Protein AF-A0A2A4XFB2-F1 (afdb_monomer)

Secondary structure (DSSP, 8-state):
------S-EEEE--TTTS--EEEEEHHHHHHHHGGG--S-HHHHHHHHHHS-HHHHHHHTTEEEEEEE--SSGGG-EEEEEE--

Solvent-accessible surface area (backbone atoms only — not comparable to full-atom values): 5031 Å² total; per-residue (Å²): 135,85,80,87,71,89,42,47,72,47,76,48,81,67,46,88,85,77,48,58,35,42,38,28,16,61,54,18,49,51,60,69,68,44,86,72,80,80,71,56,68,73,57,48,51,50,47,61,74,73,44,61,57,51,63,57,29,44,79,72,40,24,37,70,44,83,68,42,82,68,92,40,76,80,73,17,32,31,29,42,39,72,53,132

Nearest PDB structures (foldseek):
  8pkd-assembly1_D  TM=3.207E-01  e=3.362E-01  Orrella dioscoreae
  7yh2-assembly1_B  TM=3.826E-01  e=1.200E+00  Candidatus Thorarchaeota archaeon AB_25
  7yh3-assembly1_A  TM=3.780E-01  e=3.323E+00  Candidatus Thorarchaeota archaeon SMTZ1-45
  5loq-assembly1_E  TM=3.515E-01  e=5.188E+00  Listeria monocytogenes
  3p0t-assembly1_B  TM=2.398E-01  e=2.926E+00  Mycobacterium avium subsp. paratuberculosis K-10

Foldseek 3Di:
DDLPQPWDWDWDPPCPPFHIKIKTQLSN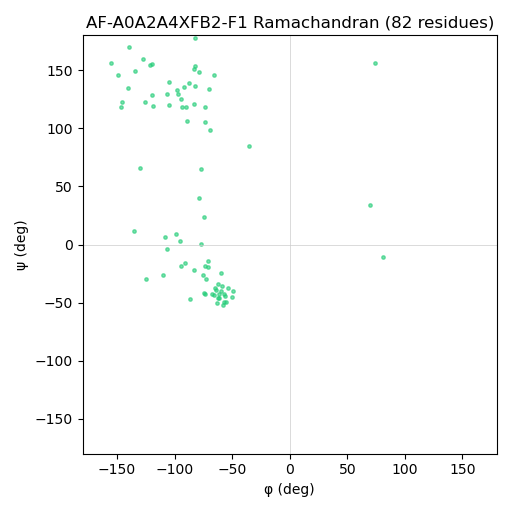VCSVVPPPPPDDSVRSVVCVVVDPQQVVVVVVQKGKDWPADPVDSRPTMIMIDGHD

Structure (mmCIF, N/CA/C/O backbone):
data_AF-A0A2A4XFB2-F1
#
_entry.id   AF-A0A2A4XFB2-F1
#
loop_
_atom_site.group_PDB
_atom_site.id
_atom_site.type_symbol
_atom_site.label_atom_id
_atom_site.label_alt_id
_atom_site.label_comp_id
_atom_site.label_asym_id
_atom_site.label_entity_id
_atom_site.label_seq_id
_atom_site.pdbx_PDB_ins_code
_atom_site.Cartn_x
_atom_site.Cartn_y
_atom_site.Cartn_z
_atom_site.occupancy
_atom_site.B_iso_or_equiv
_atom_site.auth_seq_id
_atom_site.auth_comp_id
_atom_site.auth_asym_id
_atom_site.auth_atom_id
_atom_site.pdbx_PDB_model_num
ATOM 1 N N . MET A 1 1 ? 19.813 -15.228 -5.799 1.00 35.50 1 MET A N 1
ATOM 2 C CA . MET A 1 1 ? 19.109 -14.116 -6.467 1.00 35.50 1 MET A CA 1
ATOM 3 C C . MET A 1 1 ? 18.788 -13.101 -5.388 1.00 35.50 1 MET A C 1
ATOM 5 O O . MET A 1 1 ? 17.991 -13.408 -4.515 1.00 35.50 1 MET A O 1
ATOM 9 N N . VAL A 1 2 ? 19.509 -11.981 -5.346 1.00 35.34 2 VAL A N 1
ATOM 10 C CA . VAL A 1 2 ? 19.255 -10.924 -4.357 1.00 35.34 2 VAL A CA 1
ATOM 11 C C . VAL A 1 2 ? 18.236 -9.988 -4.988 1.00 35.34 2 VAL A C 1
ATOM 13 O O . VAL A 1 2 ? 18.562 -9.278 -5.936 1.00 35.34 2 VAL A O 1
ATOM 16 N N . LEU A 1 3 ? 16.989 -10.043 -4.523 1.00 45.03 3 LEU A N 1
ATOM 17 C CA . LEU A 1 3 ? 15.989 -9.047 -4.888 1.00 45.03 3 LEU A CA 1
ATOM 18 C C . LEU A 1 3 ? 16.347 -7.769 -4.127 1.00 45.03 3 LEU A C 1
ATOM 20 O O . LEU A 1 3 ? 16.196 -7.700 -2.910 1.00 45.03 3 LEU A O 1
ATOM 24 N N . HIS A 1 4 ? 16.897 -6.782 -4.833 1.00 51.00 4 HIS A N 1
ATOM 25 C CA . HIS A 1 4 ? 17.049 -5.438 -4.291 1.00 51.00 4 HIS A CA 1
ATOM 26 C C . HIS A 1 4 ? 15.657 -4.823 -4.160 1.00 51.00 4 HIS A C 1
ATOM 28 O O . HIS A 1 4 ? 15.085 -4.356 -5.140 1.00 51.00 4 HIS A O 1
ATOM 34 N N . PHE A 1 5 ? 15.117 -4.868 -2.949 1.00 60.00 5 PHE A N 1
ATOM 35 C CA . PHE A 1 5 ? 13.826 -4.298 -2.602 1.00 60.00 5 PHE A CA 1
ATOM 36 C C . PHE A 1 5 ? 14.065 -2.880 -2.068 1.00 60.00 5 PHE A C 1
ATOM 38 O O . PHE A 1 5 ? 14.819 -2.707 -1.109 1.00 60.00 5 PHE A O 1
ATOM 45 N N . GLN A 1 6 ? 13.521 -1.856 -2.730 1.00 67.50 6 GLN A N 1
ATOM 46 C CA . GLN A 1 6 ? 13.647 -0.465 -2.273 1.00 67.50 6 GLN A CA 1
ATOM 47 C C . GLN A 1 6 ? 12.447 -0.028 -1.428 1.00 67.50 6 GLN A C 1
ATOM 49 O O . GLN A 1 6 ? 12.532 0.987 -0.735 1.00 67.50 6 GLN A O 1
ATOM 54 N N . GLY A 1 7 ? 11.324 -0.743 -1.511 1.00 68.25 7 GLY A N 1
ATOM 55 C CA . GLY A 1 7 ? 10.178 -0.536 -0.635 1.00 68.25 7 GLY A CA 1
ATOM 56 C C . GLY A 1 7 ? 10.297 -1.232 0.722 1.00 68.25 7 GLY A C 1
ATOM 57 O O . GLY A 1 7 ? 11.250 -1.952 0.994 1.00 68.25 7 GLY A O 1
ATOM 58 N N . GLU A 1 8 ? 9.298 -1.033 1.579 1.00 79.06 8 GLU A N 1
ATOM 59 C CA . GLU A 1 8 ? 9.151 -1.792 2.823 1.00 79.06 8 GLU A CA 1
ATOM 60 C C . GLU A 1 8 ? 7.989 -2.771 2.637 1.00 79.06 8 GLU A C 1
ATOM 62 O O . GLU A 1 8 ? 6.924 -2.375 2.162 1.00 79.06 8 GLU A O 1
ATOM 67 N N . LEU A 1 9 ? 8.205 -4.048 2.952 1.00 81.88 9 LEU A N 1
ATOM 68 C CA . LEU A 1 9 ? 7.195 -5.106 2.914 1.00 81.88 9 LEU A CA 1
ATOM 69 C C . LEU A 1 9 ? 7.505 -6.088 4.043 1.00 81.88 9 LEU A C 1
ATOM 71 O O . LEU A 1 9 ? 8.576 -6.695 4.058 1.00 81.88 9 LEU A O 1
ATOM 75 N N . SER A 1 10 ? 6.588 -6.236 4.992 1.00 81.94 10 SER A N 1
ATOM 76 C CA . SER A 1 10 ? 6.758 -7.147 6.121 1.00 81.94 10 SER A CA 1
ATOM 77 C C . SER A 1 10 ? 5.459 -7.869 6.464 1.00 81.94 10 SER A C 1
ATOM 79 O O . SER A 1 10 ? 4.375 -7.283 6.524 1.00 81.94 10 SER A O 1
ATOM 81 N N . PHE A 1 11 ? 5.582 -9.177 6.685 1.00 75.75 11 PHE A N 1
ATOM 82 C CA . PHE A 1 11 ? 4.511 -10.017 7.203 1.00 75.75 11 PHE A CA 1
ATOM 83 C C . PHE A 1 11 ? 4.674 -10.106 8.712 1.00 75.75 11 PHE A C 1
ATOM 85 O O . PHE A 1 11 ? 5.736 -10.505 9.190 1.00 75.75 11 PHE A O 1
ATOM 92 N N . ASN A 1 12 ? 3.633 -9.758 9.464 1.00 66.50 12 ASN A N 1
ATOM 93 C CA . ASN A 1 12 ? 3.607 -10.092 10.878 1.00 66.50 12 ASN A CA 1
ATOM 94 C C . ASN A 1 12 ? 2.955 -11.471 11.042 1.00 66.50 12 ASN A C 1
ATOM 96 O O . ASN A 1 12 ? 1.806 -11.671 10.642 1.00 66.50 12 ASN A O 1
ATOM 100 N N . GLN A 1 13 ? 3.732 -12.417 11.573 1.00 54.38 13 GLN A N 1
ATOM 101 C CA . GLN A 1 13 ? 3.348 -13.819 11.737 1.00 54.38 13 GLN A CA 1
ATOM 102 C C . GLN A 1 13 ? 2.785 -14.129 13.136 1.00 54.38 13 GLN A C 1
ATOM 104 O O . GLN A 1 13 ? 2.409 -15.272 13.385 1.00 54.38 13 GLN A O 1
ATOM 109 N N . ASP A 1 14 ? 2.641 -13.129 14.017 1.00 53.09 14 ASP A N 1
ATOM 110 C CA . ASP A 1 14 ? 1.962 -13.273 15.313 1.00 53.09 14 ASP A CA 1
ATOM 111 C C . ASP A 1 14 ? 0.436 -13.288 15.113 1.00 53.09 14 ASP A C 1
ATOM 113 O O . ASP A 1 14 ? -0.318 -12.402 15.527 1.00 53.09 14 ASP A O 1
ATOM 117 N N . CYS A 1 15 ? -0.032 -14.330 14.426 1.00 54.88 15 CYS A N 1
ATOM 118 C CA . CYS A 1 15 ? -1.424 -14.526 14.039 1.00 54.88 15 CYS A CA 1
ATOM 119 C C . CYS A 1 15 ? -2.317 -15.014 15.197 1.00 54.88 15 CYS A C 1
ATOM 121 O O . CYS A 1 15 ? -3.512 -15.212 14.989 1.00 54.88 15 CYS A O 1
ATOM 123 N N . GLU A 1 16 ? -1.771 -15.197 16.405 1.00 52.22 16 GLU A N 1
ATOM 124 C CA . GLU A 1 16 ? -2.476 -15.810 17.542 1.00 52.22 16 GLU A CA 1
ATOM 125 C C . GLU A 1 16 ? -3.364 -14.837 18.336 1.00 52.22 16 GLU A C 1
ATOM 127 O O . GLU A 1 16 ? -4.305 -15.280 18.989 1.00 52.22 16 GLU A O 1
ATOM 132 N N . LEU A 1 17 ? -3.123 -13.519 18.263 1.00 51.34 17 LEU A N 1
ATOM 133 C CA . LEU A 1 17 ? -3.869 -12.532 19.069 1.00 51.34 17 LEU A CA 1
ATOM 134 C C . LEU A 1 17 ? -4.552 -11.423 18.256 1.00 51.34 17 LEU A C 1
ATOM 136 O O . LEU A 1 17 ? -5.591 -10.931 18.682 1.00 51.34 17 LEU A O 1
ATOM 140 N N . ASN A 1 18 ? -4.012 -11.038 17.092 1.00 54.62 18 ASN A N 1
ATOM 141 C CA . ASN A 1 18 ? -4.500 -9.877 16.322 1.00 54.62 18 ASN A CA 1
ATOM 142 C C . ASN A 1 18 ? -4.654 -10.135 14.808 1.00 54.62 18 ASN A C 1
ATOM 144 O O . ASN A 1 18 ? -4.871 -9.197 14.037 1.00 54.62 18 ASN A O 1
ATOM 148 N N . GLY A 1 19 ? -4.566 -11.402 14.386 1.00 62.75 19 GLY A N 1
ATOM 149 C CA . GLY A 1 19 ? -4.606 -11.816 12.982 1.00 62.75 19 GLY A CA 1
ATOM 150 C C . GLY A 1 19 ? -3.315 -11.506 12.217 1.00 62.75 19 GLY A C 1
ATOM 151 O O . GLY A 1 19 ? -2.547 -10.620 12.584 1.00 62.75 19 GLY A O 1
ATOM 152 N N . CYS A 1 20 ? -3.070 -12.244 11.132 1.00 68.50 20 CYS A N 1
ATOM 153 C CA . CYS A 1 20 ? -1.946 -11.957 10.245 1.00 68.50 20 CYS A CA 1
ATOM 154 C C . CYS A 1 20 ? -2.216 -10.650 9.486 1.00 68.50 20 CYS A C 1
ATOM 156 O O . CYS A 1 20 ? -3.300 -10.469 8.924 1.00 68.50 20 CYS A O 1
ATOM 158 N N . PHE A 1 21 ? -1.232 -9.757 9.426 1.00 78.62 21 PHE A N 1
ATOM 159 C CA . PHE A 1 21 ? -1.334 -8.523 8.650 1.00 78.62 21 PHE A CA 1
ATOM 160 C C . PHE A 1 21 ? -0.079 -8.274 7.823 1.00 78.62 21 PHE A C 1
ATOM 162 O O . PHE A 1 21 ? 1.033 -8.644 8.207 1.00 78.62 21 PHE A O 1
ATOM 169 N N . LEU A 1 22 ? -0.284 -7.622 6.681 1.00 85.50 22 LEU A N 1
ATOM 170 C CA . LEU A 1 22 ? 0.778 -7.220 5.768 1.00 85.50 22 LEU A CA 1
ATOM 171 C C . LEU A 1 22 ? 1.000 -5.717 5.906 1.00 85.50 22 LEU A C 1
ATOM 173 O O . LEU A 1 22 ? 0.075 -4.942 5.659 1.00 85.50 22 LEU A O 1
ATOM 177 N N . ILE A 1 23 ? 2.212 -5.315 6.285 1.00 89.06 23 ILE A N 1
ATOM 178 C CA . ILE A 1 23 ? 2.644 -3.916 6.260 1.00 89.06 23 ILE A CA 1
ATOM 179 C C . ILE A 1 23 ? 3.435 -3.685 4.980 1.00 89.06 23 ILE A C 1
ATOM 181 O O . ILE A 1 23 ? 4.306 -4.481 4.627 1.00 89.06 23 ILE A O 1
ATOM 185 N N . PHE A 1 24 ? 3.130 -2.598 4.280 1.00 89.06 24 PHE A N 1
ATOM 186 C CA . PHE A 1 24 ? 3.778 -2.280 3.018 1.00 89.06 24 PHE A CA 1
ATOM 187 C C . PHE A 1 24 ? 3.871 -0.776 2.768 1.00 89.06 24 PHE A C 1
ATOM 189 O O . PHE A 1 24 ? 2.960 -0.016 3.097 1.00 89.06 24 PHE A O 1
ATOM 196 N N . SER A 1 25 ? 4.947 -0.345 2.115 1.00 89.94 25 SER A N 1
ATOM 197 C CA . SER A 1 25 ? 4.940 0.897 1.340 1.00 89.94 25 SER A CA 1
ATOM 198 C C . SER A 1 25 ? 4.343 0.628 -0.045 1.00 89.94 25 SER A C 1
ATOM 200 O O . SER A 1 25 ? 4.418 -0.493 -0.551 1.00 89.94 25 SER A O 1
ATOM 202 N N . LEU A 1 26 ? 3.761 1.638 -0.703 1.00 87.56 26 LEU A N 1
ATOM 203 C CA . LEU A 1 26 ? 3.204 1.449 -2.056 1.00 87.56 26 LEU A CA 1
ATOM 204 C C . LEU A 1 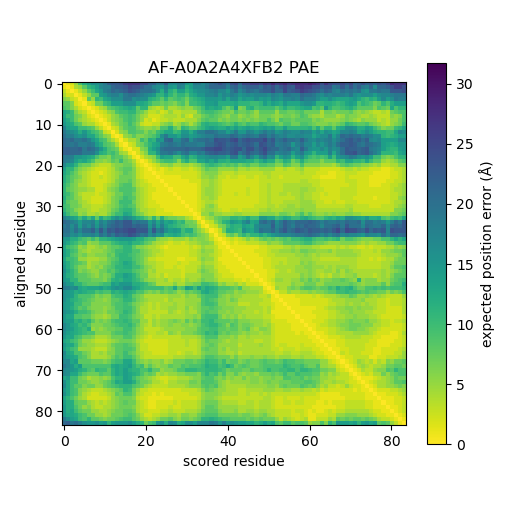26 ? 4.259 0.965 -3.051 1.00 87.56 26 LEU A C 1
ATOM 206 O O . LEU A 1 26 ? 3.964 0.154 -3.925 1.00 87.56 26 LEU A O 1
ATOM 210 N N . LYS A 1 27 ? 5.494 1.445 -2.896 1.00 87.75 27 LYS A N 1
ATOM 211 C CA . LYS A 1 27 ? 6.632 1.001 -3.694 1.00 87.75 27 LYS A CA 1
ATOM 212 C C . LYS A 1 27 ? 6.980 -0.459 -3.418 1.00 87.75 27 LYS A C 1
ATOM 214 O O . LYS A 1 27 ? 7.175 -1.212 -4.361 1.00 87.75 27 LYS A O 1
ATOM 219 N N . GLY A 1 28 ? 6.982 -0.868 -2.149 1.00 86.75 28 GLY A N 1
ATOM 220 C CA . GLY A 1 28 ? 7.218 -2.262 -1.772 1.00 86.75 28 GLY A CA 1
ATOM 221 C C . GLY A 1 28 ? 6.145 -3.184 -2.337 1.00 86.75 28 GLY A C 1
ATOM 222 O O . GLY A 1 28 ? 6.458 -4.187 -2.965 1.00 86.75 28 GLY A O 1
ATOM 223 N N . LEU A 1 29 ? 4.871 -2.812 -2.214 1.00 86.94 29 LEU A N 1
ATOM 224 C CA . LEU A 1 29 ? 3.785 -3.591 -2.804 1.00 86.94 29 LEU A CA 1
ATOM 225 C C . LEU A 1 29 ? 3.908 -3.686 -4.335 1.00 86.94 29 LEU A C 1
ATOM 227 O O . LEU A 1 29 ? 3.733 -4.765 -4.891 1.00 86.94 29 LEU A O 1
ATOM 231 N N . HIS A 1 30 ? 4.246 -2.586 -5.012 1.00 85.88 30 HIS A N 1
ATOM 232 C CA . HIS A 1 30 ? 4.461 -2.569 -6.463 1.00 85.88 30 HIS A CA 1
ATOM 233 C C . HIS A 1 30 ? 5.610 -3.489 -6.898 1.00 85.88 30 HIS A C 1
ATOM 235 O O . HIS A 1 30 ? 5.441 -4.277 -7.825 1.00 85.88 30 HIS A O 1
ATOM 241 N N . GLU A 1 31 ? 6.744 -3.436 -6.195 1.00 84.69 31 GLU A N 1
ATOM 242 C CA . GLU A 1 31 ? 7.903 -4.304 -6.435 1.00 84.69 31 GLU A CA 1
ATOM 243 C C . GLU A 1 31 ? 7.576 -5.782 -6.157 1.00 84.69 31 GLU A C 1
ATOM 245 O O . GLU A 1 31 ? 7.981 -6.654 -6.921 1.00 84.69 31 GLU A O 1
ATOM 250 N N . PHE A 1 32 ? 6.800 -6.071 -5.105 1.00 81.50 32 PHE A N 1
ATOM 251 C CA . PHE A 1 32 ? 6.385 -7.427 -4.733 1.00 81.50 32 PHE A CA 1
ATOM 252 C C . PHE A 1 32 ? 5.436 -8.066 -5.754 1.00 81.50 32 PHE A C 1
ATOM 254 O O . PHE A 1 32 ? 5.599 -9.231 -6.109 1.00 81.50 32 PHE A O 1
ATOM 261 N N . LEU A 1 33 ? 4.465 -7.302 -6.261 1.00 81.75 33 LEU A N 1
ATOM 262 C CA . LEU A 1 33 ? 3.549 -7.755 -7.315 1.00 81.75 33 LEU A CA 1
ATOM 263 C C . LEU A 1 33 ? 4.250 -7.881 -8.684 1.00 81.75 33 LEU A C 1
ATOM 265 O O . LEU A 1 33 ? 3.714 -8.492 -9.607 1.00 81.75 33 LEU A O 1
ATOM 269 N N . GLY A 1 34 ? 5.452 -7.315 -8.820 1.00 68.44 34 GLY A N 1
ATOM 270 C CA . GLY A 1 34 ? 6.195 -7.116 -10.064 1.00 68.44 34 GLY A CA 1
ATOM 271 C C . GLY A 1 34 ? 6.845 -8.349 -10.701 1.00 68.44 34 GLY A C 1
ATOM 272 O O . GLY A 1 34 ? 7.778 -8.182 -11.485 1.00 68.44 34 GLY A O 1
ATOM 273 N N . VAL A 1 35 ? 6.375 -9.572 -10.432 1.00 55.34 35 VAL A N 1
ATOM 274 C CA . VAL A 1 35 ? 6.877 -10.764 -11.147 1.00 55.34 35 VAL A CA 1
ATOM 275 C C . VAL A 1 35 ? 6.401 -10.786 -12.614 1.00 55.34 35 VAL A C 1
ATOM 277 O O . VAL A 1 35 ? 7.072 -11.368 -13.460 1.00 55.34 35 VAL A O 1
ATOM 280 N N . GLU A 1 36 ? 5.346 -10.040 -12.968 1.00 57.47 36 GLU A N 1
ATOM 281 C CA . GLU A 1 36 ? 4.872 -9.879 -14.356 1.00 57.47 36 GLU A CA 1
ATOM 282 C C . GLU A 1 36 ? 4.666 -8.398 -14.735 1.00 57.47 36 GLU A C 1
ATOM 284 O O . GLU A 1 36 ? 3.553 -7.934 -14.958 1.00 57.47 36 GLU A O 1
ATOM 289 N N . ASN A 1 37 ? 5.765 -7.633 -14.771 1.00 56.62 37 ASN A N 1
ATOM 290 C CA . ASN A 1 37 ? 5.875 -6.212 -15.158 1.00 56.62 37 ASN A CA 1
ATOM 291 C C . ASN A 1 37 ? 4.940 -5.727 -16.296 1.00 56.62 37 ASN A C 1
ATOM 293 O O . ASN A 1 37 ? 5.371 -5.595 -17.442 1.00 56.62 37 ASN A O 1
ATOM 297 N N . VAL A 1 38 ? 3.700 -5.339 -15.986 1.00 66.88 38 VAL A N 1
ATOM 298 C CA . VAL A 1 38 ? 2.836 -4.621 -16.949 1.00 66.88 38 VAL A CA 1
ATOM 299 C C . VAL A 1 38 ? 2.617 -3.159 -16.552 1.00 66.88 38 VAL A C 1
ATOM 301 O O . VAL A 1 38 ? 2.409 -2.306 -17.412 1.00 66.88 38 VAL A O 1
ATOM 304 N N . ILE A 1 39 ? 2.712 -2.820 -15.264 1.00 75.94 39 ILE A N 1
ATOM 305 C CA . ILE A 1 39 ? 2.308 -1.498 -14.773 1.00 75.94 39 ILE A CA 1
ATOM 306 C C . ILE A 1 39 ? 3.505 -0.777 -14.153 1.00 75.94 39 ILE A C 1
ATOM 308 O O . ILE A 1 39 ? 4.074 -1.235 -13.170 1.00 75.94 39 ILE A O 1
ATOM 312 N N . VAL A 1 40 ? 3.872 0.382 -14.701 1.00 86.19 40 VAL A N 1
ATOM 313 C CA . VAL A 1 40 ? 4.859 1.301 -14.106 1.00 86.19 40 VAL A CA 1
ATOM 314 C C . VAL A 1 40 ? 4.337 1.889 -12.793 1.00 86.19 40 VAL A C 1
ATOM 316 O O . VAL A 1 40 ? 3.148 2.186 -12.677 1.00 86.19 40 VAL A O 1
ATOM 319 N N . TYR A 1 41 ? 5.227 2.135 -11.825 1.00 84.44 41 TYR A N 1
ATOM 320 C CA . TYR A 1 41 ? 4.869 2.604 -10.475 1.00 84.44 41 TYR A CA 1
ATOM 321 C C . TYR A 1 41 ? 3.916 3.812 -10.465 1.00 84.44 41 TYR A C 1
ATOM 323 O O . TYR A 1 41 ? 2.971 3.870 -9.683 1.00 84.44 41 TYR A O 1
ATOM 331 N N . THR A 1 42 ? 4.114 4.777 -11.364 1.00 85.12 42 THR A N 1
ATOM 332 C CA . THR A 1 42 ? 3.256 5.967 -11.471 1.00 85.12 42 THR A CA 1
ATOM 333 C C . THR A 1 42 ? 1.820 5.631 -11.882 1.00 85.12 42 THR A C 1
ATOM 335 O O . THR A 1 42 ? 0.882 6.248 -11.377 1.00 85.12 42 THR A O 1
ATOM 338 N N . ALA A 1 43 ? 1.637 4.651 -12.769 1.00 81.94 43 ALA A N 1
ATOM 339 C CA . ALA A 1 43 ? 0.327 4.145 -13.168 1.00 81.94 43 ALA A CA 1
ATOM 340 C C . ALA A 1 43 ? -0.297 3.292 -12.056 1.00 81.94 43 ALA A C 1
ATOM 342 O O . ALA A 1 43 ? -1.462 3.496 -11.729 1.00 81.94 43 ALA A O 1
ATOM 343 N N . PHE A 1 44 ? 0.494 2.427 -11.412 1.00 84.50 44 PHE A N 1
ATOM 344 C CA . PHE A 1 44 ? 0.069 1.647 -10.246 1.00 84.50 44 PHE A CA 1
ATOM 345 C C . PHE A 1 44 ? -0.461 2.562 -9.141 1.00 84.50 44 PHE A C 1
ATOM 347 O O . PHE A 1 44 ? -1.578 2.393 -8.661 1.00 84.50 44 PHE A O 1
ATOM 354 N N . ARG A 1 45 ? 0.302 3.604 -8.801 1.00 85.31 45 ARG A N 1
ATOM 355 C CA . ARG A 1 45 ? -0.103 4.599 -7.814 1.00 85.31 45 ARG A CA 1
ATOM 356 C C . ARG A 1 45 ? -1.427 5.250 -8.206 1.00 85.31 45 ARG A C 1
ATOM 358 O O . ARG A 1 45 ? -2.328 5.302 -7.379 1.00 85.31 45 ARG A O 1
ATOM 365 N N . LYS A 1 46 ? -1.572 5.725 -9.448 1.00 83.19 46 LYS A N 1
ATOM 366 C CA . LYS A 1 46 ? -2.834 6.326 -9.915 1.00 83.19 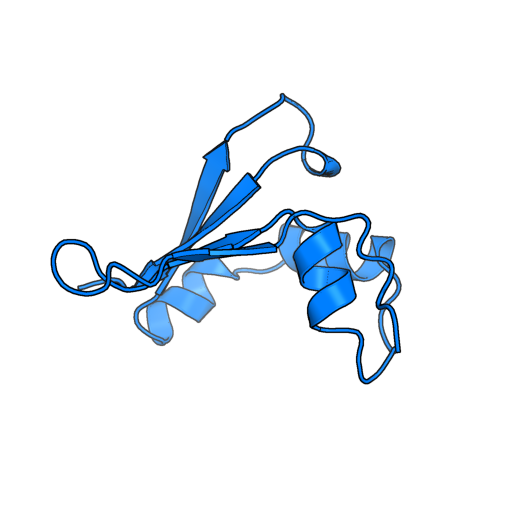46 LYS A CA 1
ATOM 367 C C . LYS A 1 46 ? -4.015 5.373 -9.752 1.00 83.19 46 LYS A C 1
ATOM 369 O O . LYS A 1 46 ? -5.037 5.816 -9.248 1.00 83.19 46 LYS A O 1
ATOM 374 N N . ILE A 1 47 ? -3.848 4.098 -10.106 1.00 81.12 47 ILE A N 1
ATOM 375 C CA . ILE A 1 47 ? -4.880 3.070 -9.932 1.00 81.12 47 ILE A CA 1
ATOM 376 C C . ILE A 1 47 ? -5.274 2.963 -8.462 1.00 81.12 47 ILE A C 1
ATOM 378 O O . ILE A 1 47 ? -6.445 3.127 -8.166 1.00 81.12 47 ILE A O 1
ATOM 382 N N . ILE A 1 48 ? -4.323 2.804 -7.537 1.00 81.00 48 ILE A N 1
ATOM 383 C CA . ILE A 1 48 ? -4.630 2.712 -6.099 1.00 81.00 48 ILE A CA 1
ATOM 384 C C . ILE A 1 48 ? -5.401 3.948 -5.602 1.00 81.00 48 ILE A C 1
ATOM 386 O O . ILE A 1 48 ? -6.383 3.809 -4.881 1.00 81.00 48 ILE A O 1
ATOM 390 N N . TYR A 1 49 ? -5.009 5.156 -6.019 1.00 76.81 49 TYR A N 1
ATOM 391 C CA . TYR A 1 49 ? -5.683 6.396 -5.602 1.00 76.81 49 TYR A CA 1
ATOM 392 C C . TYR A 1 49 ? -7.055 6.620 -6.233 1.00 76.81 49 TYR A C 1
ATOM 394 O O . TYR A 1 49 ? -7.888 7.307 -5.648 1.00 76.81 49 TYR A O 1
ATOM 402 N N . GLN A 1 50 ? -7.264 6.108 -7.440 1.00 75.75 50 GLN A N 1
ATOM 403 C CA . GLN A 1 50 ? -8.535 6.214 -8.155 1.00 75.75 50 GLN A CA 1
ATOM 404 C C . GLN A 1 50 ? -9.460 5.032 -7.859 1.00 75.75 50 GLN A C 1
ATOM 406 O O . GLN A 1 50 ? -10.649 5.105 -8.154 1.00 75.75 50 GLN A O 1
ATOM 411 N N . SER A 1 51 ? -8.919 3.952 -7.300 1.00 75.38 51 SER A N 1
ATOM 412 C CA . SER A 1 51 ? -9.659 2.741 -6.988 1.00 75.38 51 SER A CA 1
ATOM 413 C C . SER A 1 51 ? -10.468 2.879 -5.710 1.00 75.38 51 SER A C 1
ATOM 415 O O . SER A 1 51 ? -10.045 3.480 -4.721 1.00 75.38 51 SER A O 1
ATOM 417 N N . SER A 1 52 ? -11.592 2.183 -5.705 1.00 82.56 52 SER A N 1
ATOM 418 C CA . SER A 1 52 ? -12.383 1.835 -4.536 1.00 82.56 52 SER A CA 1
ATOM 419 C C . SER A 1 52 ? -11.767 0.646 -3.786 1.00 82.56 52 SER A C 1
ATOM 421 O O . SER A 1 52 ? -12.488 -0.228 -3.316 1.00 82.56 52 SER A O 1
ATOM 423 N N . ILE A 1 53 ? -10.432 0.577 -3.662 1.00 83.88 53 ILE A N 1
ATOM 424 C CA . ILE A 1 53 ? -9.730 -0.620 -3.160 1.00 83.88 53 ILE A CA 1
ATOM 425 C C . ILE A 1 53 ? -10.256 -1.093 -1.804 1.00 83.88 53 ILE A C 1
ATOM 427 O O . ILE A 1 53 ? -10.382 -2.287 -1.576 1.00 83.88 53 ILE A O 1
ATOM 431 N N . ASN A 1 54 ? -10.623 -0.175 -0.907 1.00 84.12 54 ASN A N 1
ATOM 432 C CA . ASN A 1 54 ? -11.203 -0.538 0.384 1.00 84.12 54 ASN A CA 1
ATOM 433 C C . ASN A 1 54 ? -12.658 -1.002 0.301 1.00 84.12 54 ASN A C 1
ATOM 435 O O . ASN A 1 54 ? -13.080 -1.743 1.180 1.00 84.12 54 ASN A O 1
ATOM 439 N N . GLU A 1 55 ? -13.428 -0.578 -0.697 1.00 85.38 55 GLU A N 1
ATOM 440 C CA . GLU A 1 55 ? -14.782 -1.095 -0.937 1.00 85.38 55 GLU A CA 1
ATOM 441 C C . GLU A 1 55 ? -14.703 -2.500 -1.546 1.00 85.38 55 GLU A C 1
ATOM 443 O O . GLU A 1 55 ? -15.401 -3.410 -1.106 1.00 85.38 55 GLU A O 1
ATOM 448 N N . GLU A 1 56 ? -13.779 -2.708 -2.486 1.00 85.75 56 GLU A N 1
ATOM 449 C CA . GLU A 1 56 ? -13.504 -4.020 -3.076 1.00 85.75 56 GLU A CA 1
ATOM 450 C C . GLU A 1 56 ? -12.994 -5.006 -2.020 1.00 85.75 56 GLU A C 1
ATOM 452 O O . GLU A 1 56 ? -13.549 -6.093 -1.863 1.00 85.75 56 GLU A O 1
ATOM 457 N N . LEU A 1 57 ? -11.984 -4.615 -1.235 1.00 85.00 57 LEU A N 1
ATOM 458 C CA . LEU A 1 57 ? -11.437 -5.444 -0.161 1.00 85.00 57 LEU A CA 1
ATOM 459 C C . LEU A 1 57 ? -12.471 -5.744 0.924 1.00 85.00 57 LEU A C 1
ATOM 461 O O . LEU A 1 57 ? -12.453 -6.849 1.464 1.00 85.00 5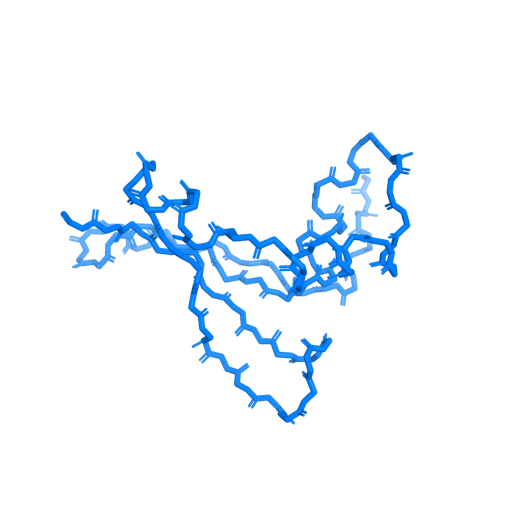7 LEU A O 1
ATOM 465 N N . GLN A 1 58 ? -13.393 -4.820 1.215 1.00 86.12 58 GLN A N 1
ATOM 466 C CA . GLN A 1 58 ? -14.487 -5.077 2.155 1.00 86.12 58 GLN A CA 1
ATOM 467 C C . GLN A 1 58 ? -15.353 -6.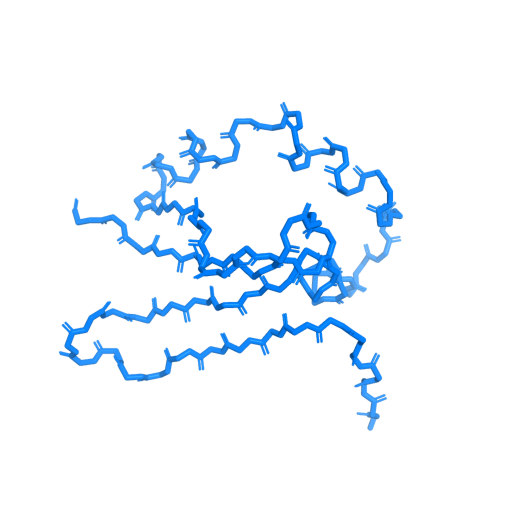253 1.700 1.00 86.12 58 GLN A C 1
ATOM 469 O O . GLN A 1 58 ? -15.699 -7.096 2.526 1.00 86.12 58 GLN A O 1
ATOM 474 N N . GLY A 1 59 ? -15.625 -6.370 0.395 1.00 84.88 59 GLY A N 1
ATOM 475 C CA . GLY A 1 59 ? -16.311 -7.531 -0.184 1.00 84.88 59 GLY A CA 1
ATOM 476 C C . GLY A 1 59 ? -15.573 -8.859 0.035 1.00 84.88 59 GLY A C 1
ATOM 477 O O . GLY A 1 59 ? -16.204 -9.913 0.087 1.00 84.88 59 GLY A O 1
ATOM 478 N N . PHE A 1 60 ? -14.254 -8.811 0.237 1.00 85.25 60 PHE A N 1
ATOM 479 C CA . PHE A 1 60 ? -13.406 -9.959 0.574 1.00 85.25 60 PHE A CA 1
ATOM 480 C C . PHE A 1 60 ? -13.086 -10.072 2.077 1.00 85.25 60 PHE A C 1
ATOM 482 O O . PHE A 1 60 ? -12.246 -10.884 2.466 1.00 85.25 60 PHE A O 1
ATOM 489 N N . GLY A 1 61 ? -13.733 -9.276 2.935 1.00 86.31 61 GLY A N 1
ATOM 490 C CA . GLY A 1 61 ? -13.491 -9.286 4.379 1.00 86.31 61 GLY A CA 1
ATOM 491 C C . GLY A 1 61 ? -12.126 -8.714 4.768 1.00 86.31 61 GLY A C 1
ATOM 492 O O . GLY A 1 61 ? -11.507 -9.185 5.719 1.00 86.31 61 GLY A O 1
ATOM 493 N N . GLY A 1 62 ? -11.624 -7.719 4.039 1.00 85.50 62 GLY A N 1
ATOM 494 C CA . GLY A 1 62 ? -10.373 -7.029 4.338 1.00 85.50 62 GLY A CA 1
ATOM 495 C C . GLY A 1 62 ? -10.455 -5.521 4.119 1.00 85.50 62 GLY A C 1
ATOM 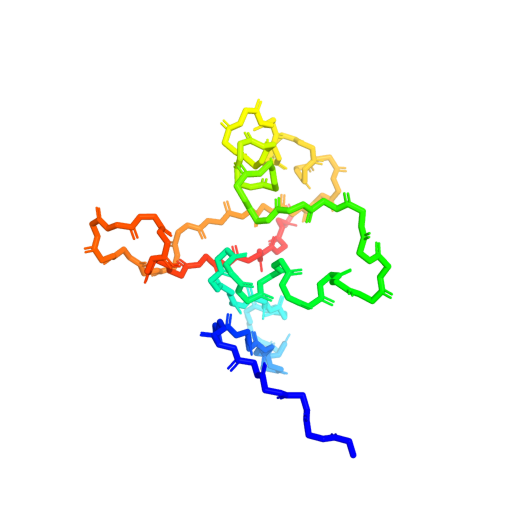496 O O . GLY A 1 62 ? -11.417 -4.998 3.567 1.00 85.50 62 GLY A O 1
ATOM 497 N N . LYS A 1 63 ? -9.432 -4.792 4.558 1.00 88.50 63 LYS A N 1
ATOM 498 C CA . LYS A 1 63 ? -9.230 -3.382 4.197 1.00 88.50 63 LYS A CA 1
ATOM 499 C C . LYS A 1 63 ? -7.761 -2.998 4.301 1.00 88.50 63 LYS A C 1
ATOM 501 O O . LYS A 1 63 ? -7.012 -3.591 5.077 1.00 88.50 63 LYS A O 1
ATOM 506 N N . VAL A 1 64 ? -7.374 -1.964 3.571 1.00 89.00 64 VAL A N 1
ATOM 507 C CA . VAL A 1 64 ? -6.105 -1.260 3.741 1.00 89.00 64 VAL A CA 1
ATOM 508 C C . VAL A 1 64 ? -6.327 -0.024 4.607 1.00 89.00 64 VAL A C 1
ATOM 510 O O . VAL A 1 64 ? -7.200 0.802 4.344 1.00 89.00 64 VAL A O 1
ATOM 513 N N . GLU A 1 65 ? -5.506 0.135 5.636 1.00 89.00 65 GLU A N 1
ATOM 514 C CA . GLU A 1 65 ? -5.480 1.329 6.478 1.00 89.00 65 GLU A CA 1
ATOM 515 C C . GLU A 1 65 ? -4.070 1.908 6.591 1.00 89.00 65 GLU A C 1
ATOM 517 O O . GLU A 1 65 ? -3.071 1.240 6.319 1.00 89.00 65 GLU A O 1
ATOM 522 N N . LEU A 1 66 ? -3.982 3.182 6.967 1.00 88.44 66 LEU A N 1
ATOM 523 C CA . LEU A 1 66 ? -2.705 3.857 7.149 1.00 88.44 66 LEU A CA 1
ATOM 524 C C . LEU A 1 66 ? -2.049 3.365 8.444 1.00 88.44 66 LEU A C 1
ATOM 526 O O . LEU A 1 66 ? -2.594 3.553 9.527 1.00 88.44 66 LEU A O 1
ATOM 530 N N . HIS A 1 67 ? -0.870 2.756 8.330 1.00 88.00 67 HIS A N 1
ATOM 531 C CA . HIS A 1 67 ? -0.092 2.285 9.475 1.00 88.00 67 HIS A CA 1
ATOM 532 C C . HIS A 1 67 ? 0.799 3.390 10.045 1.00 88.00 67 HIS A C 1
ATOM 534 O O . HIS A 1 67 ? 0.829 3.618 11.252 1.00 88.00 67 HIS A O 1
ATOM 540 N N . ARG A 1 68 ? 1.519 4.096 9.166 1.00 86.88 68 ARG A N 1
ATOM 541 C CA . ARG A 1 68 ? 2.396 5.212 9.528 1.00 86.88 68 ARG A CA 1
ATOM 542 C C . ARG A 1 68 ? 2.383 6.258 8.424 1.00 86.88 68 ARG A C 1
ATOM 544 O O . ARG A 1 68 ? 2.750 5.963 7.291 1.00 86.88 68 ARG A O 1
ATOM 551 N N . SER A 1 69 ? 2.013 7.486 8.776 1.00 86.25 69 SER A N 1
ATOM 552 C CA . SER A 1 69 ? 2.114 8.637 7.878 1.00 86.25 69 SER A CA 1
ATOM 553 C C . SER A 1 69 ? 3.444 9.352 8.067 1.00 86.25 69 SER A C 1
ATOM 555 O O . SER A 1 69 ? 3.839 9.637 9.197 1.00 86.25 69 SER A O 1
ATOM 557 N N . THR A 1 70 ? 4.100 9.707 6.968 1.00 81.50 70 THR A N 1
ATOM 558 C CA . THR A 1 70 ? 5.235 10.649 6.958 1.00 81.50 70 THR A CA 1
ATOM 559 C C . THR A 1 70 ? 4.857 11.996 6.331 1.00 81.50 70 THR A C 1
ATOM 561 O O . THR A 1 70 ? 5.713 12.846 6.104 1.00 81.50 70 THR A O 1
ATOM 564 N N . GLY A 1 71 ? 3.575 12.199 6.003 1.00 78.31 71 GLY A N 1
ATOM 565 C CA . GLY A 1 71 ? 3.100 13.353 5.231 1.00 78.31 71 GLY A CA 1
ATOM 566 C C . GLY A 1 71 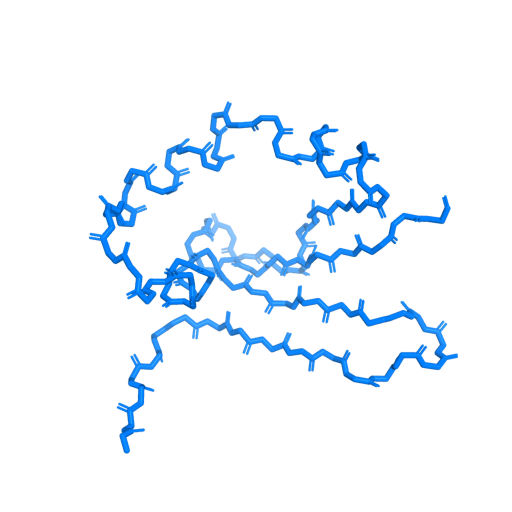? 3.302 13.213 3.718 1.00 78.31 71 GLY 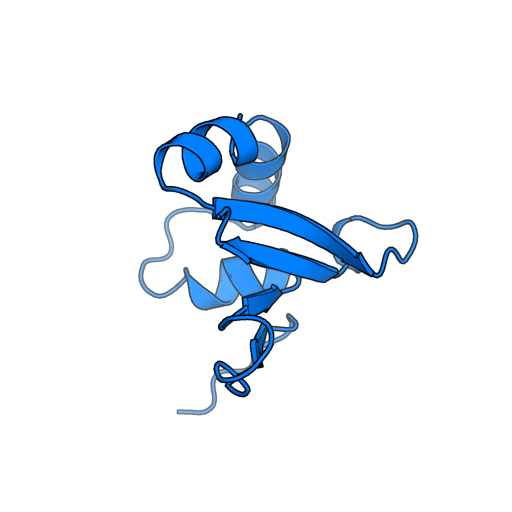A C 1
ATOM 567 O O . GLY A 1 71 ? 2.719 13.978 2.952 1.00 78.31 71 GLY A O 1
ATOM 568 N N . LYS A 1 72 ? 4.057 12.204 3.264 1.00 82.44 72 LYS A N 1
ATOM 569 C CA . LYS A 1 72 ? 4.165 11.829 1.854 1.00 82.44 72 LYS A CA 1
ATOM 570 C C . LYS A 1 72 ? 3.692 10.402 1.652 1.00 82.44 72 LYS A C 1
ATOM 572 O O . LYS A 1 72 ? 4.158 9.464 2.290 1.00 82.44 72 LYS A O 1
ATOM 577 N N . VAL A 1 73 ? 2.797 10.248 0.690 1.00 78.94 73 VAL A N 1
ATOM 578 C CA . VAL A 1 73 ? 2.211 8.974 0.267 1.00 78.94 73 VAL A CA 1
ATOM 579 C C . VAL A 1 73 ? 3.250 7.890 -0.019 1.00 78.94 73 VAL A C 1
ATOM 581 O O . VAL A 1 73 ? 3.064 6.752 0.402 1.00 78.94 73 VAL A O 1
ATOM 584 N N . ASP A 1 74 ? 4.313 8.246 -0.742 1.00 80.56 74 ASP A N 1
ATOM 585 C CA . ASP A 1 74 ? 5.327 7.296 -1.218 1.00 80.56 74 ASP A CA 1
ATOM 586 C C . ASP A 1 74 ? 6.243 6.798 -0.088 1.00 80.56 74 ASP A C 1
ATOM 588 O O . ASP A 1 74 ? 6.898 5.770 -0.223 1.00 80.56 74 ASP A O 1
ATOM 592 N N . GLU A 1 75 ? 6.265 7.524 1.029 1.00 83.88 75 GLU A N 1
ATOM 593 C CA . GLU A 1 75 ? 7.062 7.233 2.223 1.00 83.88 75 GLU A CA 1
ATOM 594 C C . GLU A 1 75 ? 6.189 6.713 3.383 1.00 83.88 75 GLU A C 1
ATOM 596 O O . GLU A 1 75 ? 6.702 6.365 4.445 1.00 83.88 75 GLU A O 1
ATOM 601 N N . SER A 1 76 ? 4.867 6.673 3.197 1.00 88.12 76 SER A N 1
ATOM 602 C CA . SER A 1 76 ? 3.928 6.172 4.197 1.00 88.12 76 SER A CA 1
ATOM 603 C C . SER A 1 76 ? 3.821 4.651 4.136 1.00 88.12 76 SER A C 1
ATOM 605 O O . SER A 1 76 ? 3.971 4.037 3.075 1.00 88.12 76 SER A O 1
ATOM 607 N N . LEU A 1 77 ? 3.519 4.055 5.286 1.00 89.12 77 LEU A N 1
ATOM 608 C CA . LEU A 1 77 ? 3.262 2.628 5.422 1.00 89.12 77 LEU A CA 1
ATOM 609 C C . LEU A 1 77 ? 1.775 2.380 5.597 1.00 89.12 77 LEU A C 1
ATOM 611 O O . LEU A 1 77 ? 1.086 3.087 6.338 1.00 89.12 77 LEU A O 1
ATOM 615 N N . TYR A 1 78 ? 1.310 1.326 4.953 1.00 89.94 78 TYR A N 1
ATOM 616 C CA . TYR A 1 78 ? -0.066 0.874 4.953 1.00 89.94 78 TYR A CA 1
ATOM 617 C C . TYR A 1 78 ? -0.124 -0.536 5.521 1.00 89.94 78 TYR A C 1
ATOM 619 O O . TYR A 1 78 ? 0.862 -1.270 5.489 1.00 89.94 78 TYR A O 1
ATOM 627 N N . LYS A 1 79 ? -1.283 -0.902 6.056 1.00 89.75 79 LYS A N 1
ATOM 628 C CA . LYS A 1 79 ? -1.546 -2.211 6.638 1.00 89.75 79 LYS A CA 1
ATOM 629 C C . LYS A 1 79 ? -2.770 -2.812 5.969 1.00 89.75 79 LYS A C 1
ATOM 631 O O . LYS A 1 79 ? -3.839 -2.209 6.011 1.00 89.75 79 LYS A O 1
ATOM 636 N N . LEU A 1 80 ? -2.623 -3.995 5.380 1.00 88.12 80 LEU A N 1
ATOM 637 C CA . LEU A 1 80 ? -3.758 -4.831 4.997 1.00 88.12 80 LEU A CA 1
ATOM 638 C C . LEU A 1 80 ? -4.200 -5.620 6.228 1.00 88.12 80 LEU A C 1
ATOM 640 O O . LEU A 1 80 ? -3.407 -6.376 6.798 1.00 88.12 80 LEU A O 1
ATOM 644 N N . ILE A 1 81 ? -5.455 -5.440 6.626 1.00 85.62 81 ILE A N 1
ATOM 645 C CA . ILE A 1 81 ? -6.061 -6.165 7.739 1.00 85.62 81 ILE A CA 1
ATOM 646 C C . ILE A 1 81 ? -7.289 -6.944 7.285 1.00 85.62 81 ILE A C 1
ATOM 648 O O . ILE A 1 81 ? -7.965 -6.562 6.329 1.00 85.62 81 ILE A O 1
ATOM 652 N N . LYS A 1 82 ? -7.593 -8.015 8.017 1.00 83.94 82 LYS A N 1
ATOM 653 C CA . LYS A 1 82 ? -8.850 -8.750 7.909 1.00 83.94 82 LYS A CA 1
ATOM 654 C C . LYS A 1 82 ? -9.938 -8.038 8.721 1.00 83.94 82 LYS A C 1
ATOM 656 O O . LYS A 1 82 ? -9.688 -7.610 9.846 1.00 83.94 82 LYS A O 1
ATOM 661 N N . LEU A 1 83 ? -11.126 -7.915 8.147 1.00 81.06 83 LEU A N 1
ATOM 662 C CA . LEU A 1 83 ? -12.342 -7.480 8.823 1.00 81.06 83 LEU A CA 1
ATOM 663 C C . LEU A 1 83 ? -13.032 -8.703 9.446 1.00 81.06 83 LEU A C 1
ATOM 665 O O . LEU A 1 83 ? -13.015 -9.787 8.857 1.00 81.06 83 LEU A O 1
ATOM 669 N N . GLN A 1 84 ? -13.548 -8.536 10.666 1.00 67.25 84 GLN A N 1
ATOM 670 C CA . GLN A 1 84 ? -14.284 -9.574 11.398 1.00 67.25 84 GLN A CA 1
ATOM 671 C C . GLN A 1 84 ? -15.682 -9.784 10.825 1.00 67.25 84 GLN A C 1
ATOM 673 O O . GLN A 1 84 ? -16.306 -8.772 10.436 1.00 67.25 84 GLN A O 1
#

Radius o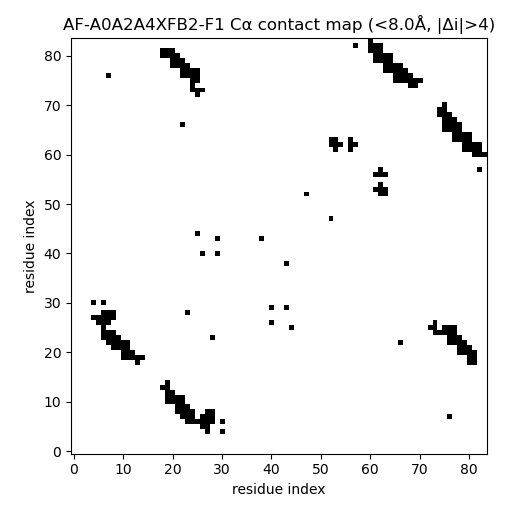f gyration: 13.41 Å; Cα contacts (8 Å, |Δi|>4): 124; chains: 1; bounding box: 36×29×36 Å

pLDDT: mean 77.09, std 13.38, range [35.34, 89.94]

Sequence (84 aa):
MVLHFQGELSFNQDCELNGCFLIFSLKGLHEFLGVENVIVYTAFRKIIYQSSINEELQGFGGKVELHRSTGKVDESLYKLIKLQ

Mean predicted aligned error: 7.68 Å